Protein AF-A0A3B9QEY9-F1 (afdb_monomer_lite)

Sequence (67 aa):
MPNENPSAQEWLTGLAAEMGLPSPSAEEIENLLNLAGVAAHSSERIAAPIACWMVGVAKIDPEEALA

pLDDT: mean 93.29, std 8.7, range [51.81, 98.25]

Foldseek 3Di:
DPPPDDDPQVVQCVVCVVVVHHRDDPVLVVLLVVLLVVLVVVDPNVRSVVRSVVCVVVVHRSNRVVD

Radius of gyration: 13.59 Å; chains: 1; bounding box: 29×39×22 Å

Structure (mmCIF, N/CA/C/O backbone):
data_AF-A0A3B9QEY9-F1
#
_entry.id   AF-A0A3B9QEY9-F1
#
loop_
_atom_site.group_PDB
_atom_site.id
_atom_site.type_symbol
_atom_site.label_atom_id
_atom_site.label_alt_id
_atom_site.label_comp_id
_atom_site.label_asym_id
_atom_site.label_entity_id
_atom_site.label_seq_id
_atom_site.pdbx_PDB_ins_code
_atom_site.Cartn_x
_atom_site.Cartn_y
_atom_site.Cartn_z
_atom_site.occupancy
_atom_site.B_iso_or_equiv
_atom_site.auth_seq_id
_atom_site.auth_comp_id
_atom_site.auth_asym_id
_atom_site.auth_atom_id
_atom_site.pdbx_PDB_model_num
ATOM 1 N N . MET A 1 1 ? 17.658 21.236 9.960 1.00 51.81 1 MET A N 1
ATOM 2 C CA . MET A 1 1 ? 16.297 21.444 9.434 1.00 51.81 1 MET A CA 1
ATOM 3 C C . MET A 1 1 ? 15.503 20.201 9.792 1.00 51.81 1 MET A C 1
ATOM 5 O O . MET A 1 1 ? 16.042 19.124 9.551 1.00 51.81 1 MET A O 1
ATOM 9 N N . PRO A 1 2 ? 14.323 20.291 10.426 1.00 59.69 2 PRO A N 1
ATOM 10 C CA . PRO A 1 2 ? 13.425 19.139 10.431 1.00 59.69 2 PRO A CA 1
ATOM 11 C C . PRO A 1 2 ? 13.131 18.767 8.969 1.00 59.69 2 PRO A C 1
ATOM 13 O O . PRO A 1 2 ? 13.154 19.652 8.113 1.00 59.69 2 PRO A O 1
ATOM 16 N N . ASN A 1 3 ? 12.965 17.475 8.673 1.00 63.34 3 ASN A N 1
ATOM 17 C CA . ASN A 1 3 ? 12.694 17.004 7.311 1.00 63.34 3 ASN A CA 1
ATOM 18 C C . ASN A 1 3 ? 11.534 17.813 6.711 1.00 63.34 3 ASN A C 1
ATOM 20 O O . ASN A 1 3 ? 10.461 17.870 7.301 1.00 63.34 3 ASN A O 1
ATOM 24 N N . GLU A 1 4 ? 11.759 18.437 5.553 1.00 76.75 4 GLU A N 1
ATOM 25 C CA . GLU A 1 4 ? 10.744 19.247 4.860 1.00 76.75 4 GLU A CA 1
ATOM 26 C C . GLU A 1 4 ? 9.619 18.386 4.259 1.00 76.75 4 GLU A C 1
ATOM 28 O O . GLU A 1 4 ? 8.573 18.909 3.885 1.00 76.75 4 GLU A O 1
ATOM 33 N N . ASN A 1 5 ? 9.814 17.063 4.202 1.00 83.69 5 ASN A N 1
ATOM 34 C CA . ASN A 1 5 ? 8.837 16.110 3.690 1.00 83.69 5 ASN A CA 1
ATOM 35 C C . ASN A 1 5 ? 8.091 15.405 4.835 1.00 83.69 5 ASN A C 1
ATOM 37 O O . ASN A 1 5 ? 8.744 14.980 5.797 1.00 83.69 5 ASN A O 1
ATOM 41 N N . PRO A 1 6 ? 6.762 15.218 4.713 1.00 90.44 6 PRO A N 1
ATOM 42 C CA . PRO A 1 6 ? 5.980 14.470 5.691 1.00 90.44 6 PRO A CA 1
ATOM 43 C C . PRO A 1 6 ? 6.465 13.020 5.781 1.00 90.44 6 PRO A C 1
ATOM 45 O O . PRO A 1 6 ? 6.950 12.440 4.804 1.00 90.44 6 PRO A O 1
ATOM 48 N N . SER A 1 7 ? 6.305 12.410 6.951 1.00 92.94 7 SER A N 1
ATOM 49 C CA . SER A 1 7 ? 6.409 10.958 7.088 1.00 92.94 7 SER A CA 1
ATOM 50 C C . SER A 1 7 ? 5.363 10.254 6.214 1.00 92.94 7 SER A C 1
ATOM 52 O O . SER A 1 7 ? 4.341 10.837 5.847 1.00 92.94 7 SER A O 1
ATOM 54 N N . ALA A 1 8 ? 5.584 8.972 5.910 1.00 91.81 8 ALA A N 1
ATOM 55 C CA . ALA A 1 8 ? 4.616 8.180 5.148 1.00 91.81 8 ALA A CA 1
ATOM 56 C C . ALA A 1 8 ? 3.223 8.194 5.804 1.00 91.81 8 ALA A C 1
ATOM 58 O O . ALA A 1 8 ? 2.224 8.348 5.109 1.00 91.81 8 ALA A O 1
ATOM 59 N N . GLN A 1 9 ? 3.161 8.115 7.138 1.00 91.06 9 GLN A N 1
ATOM 60 C CA . GLN A 1 9 ? 1.900 8.127 7.881 1.00 91.06 9 GLN A CA 1
ATOM 61 C C . GLN A 1 9 ? 1.158 9.464 7.751 1.00 91.06 9 GLN A C 1
ATOM 63 O O . GLN A 1 9 ? -0.054 9.485 7.532 1.00 91.06 9 GLN A O 1
ATOM 68 N N . GLU A 1 10 ? 1.879 10.582 7.872 1.00 93.94 10 GLU A N 1
ATOM 69 C CA . GLU A 1 10 ? 1.308 11.925 7.719 1.00 93.94 10 GLU A CA 1
ATOM 70 C C . GLU A 1 10 ? 0.808 12.144 6.293 1.00 93.94 10 GLU A C 1
ATOM 72 O O . GLU A 1 10 ? -0.296 12.647 6.091 1.00 93.94 10 GLU A O 1
ATOM 77 N N . TRP A 1 11 ? 1.589 11.707 5.305 1.00 95.44 11 TRP A N 1
ATOM 78 C CA . TRP A 1 11 ? 1.216 11.811 3.902 1.00 95.44 11 TRP A CA 1
ATOM 79 C C . TRP A 1 11 ? -0.025 10.968 3.570 1.00 95.44 11 TRP A C 1
ATOM 81 O O . TRP A 1 11 ? -0.968 11.483 2.973 1.00 95.44 11 TRP A O 1
ATOM 91 N N . LEU A 1 12 ? -0.071 9.705 4.013 1.00 95.44 12 LEU A N 1
ATOM 92 C CA . LEU A 1 12 ? -1.224 8.814 3.822 1.00 95.44 12 LEU A CA 1
ATOM 93 C C . LEU A 1 12 ? -2.480 9.345 4.521 1.00 95.44 12 LEU A C 1
ATOM 95 O O . LEU A 1 12 ? -3.567 9.284 3.952 1.00 95.44 12 LEU A O 1
ATOM 99 N N . THR A 1 13 ? -2.333 9.910 5.722 1.00 95.31 13 THR A N 1
ATOM 100 C CA . THR A 1 13 ? -3.446 10.535 6.451 1.00 95.31 13 THR A CA 1
ATOM 101 C C . THR A 1 13 ? -4.001 11.741 5.693 1.00 95.31 13 THR A C 1
ATOM 103 O O . THR A 1 13 ? -5.218 11.884 5.584 1.00 95.31 13 THR A O 1
ATOM 106 N N . GLY A 1 14 ? -3.128 12.586 5.135 1.00 96.31 14 GLY A N 1
ATOM 107 C CA . GLY A 1 14 ? -3.533 13.714 4.294 1.00 96.31 14 GLY A CA 1
ATOM 108 C C . GLY A 1 14 ? -4.272 13.263 3.033 1.00 96.31 14 GLY A C 1
ATOM 109 O O . GLY A 1 14 ? -5.363 13.754 2.755 1.00 96.31 14 GLY A O 1
ATOM 110 N N . LEU A 1 15 ? -3.732 12.266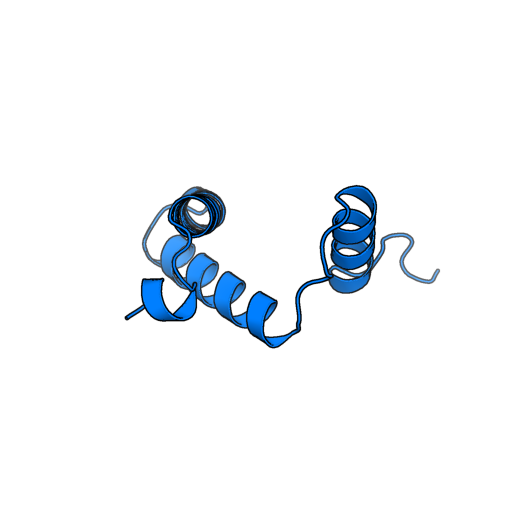 2.327 1.00 95.94 15 LEU A N 1
ATOM 111 C CA . LEU A 1 15 ? -4.363 11.701 1.134 1.00 95.94 15 LEU A CA 1
ATOM 112 C C . LEU A 1 15 ? -5.740 11.092 1.442 1.00 95.94 15 LEU A C 1
ATOM 114 O O . LEU A 1 15 ? -6.704 11.347 0.724 1.00 95.94 15 LEU A O 1
ATOM 118 N N . ALA A 1 16 ? -5.855 10.313 2.521 1.00 96.81 16 ALA A N 1
ATOM 119 C CA . ALA A 1 16 ? -7.127 9.728 2.935 1.00 96.81 16 ALA A CA 1
ATOM 120 C C . ALA A 1 16 ? -8.175 10.817 3.213 1.00 96.81 16 ALA A C 1
ATOM 122 O O . ALA A 1 16 ? -9.312 10.709 2.753 1.00 96.81 16 ALA A O 1
ATOM 123 N N . ALA A 1 17 ? -7.775 11.907 3.876 1.00 97.19 17 ALA A N 1
ATOM 124 C CA . ALA A 1 17 ? -8.649 13.046 4.135 1.00 97.19 17 ALA A CA 1
ATOM 125 C C . ALA A 1 17 ? -9.126 13.734 2.842 1.00 97.19 17 ALA A C 1
ATOM 127 O O . ALA A 1 17 ? -10.315 14.030 2.724 1.00 97.19 17 ALA A O 1
ATOM 128 N N . GLU A 1 18 ? -8.246 13.939 1.855 1.00 97.88 18 GLU A N 1
ATOM 129 C CA . GLU A 1 18 ? -8.616 14.493 0.539 1.00 97.88 18 GLU A CA 1
ATOM 130 C C . GLU A 1 18 ? -9.623 13.607 -0.210 1.00 97.88 18 GLU A C 1
ATOM 132 O O . GLU A 1 18 ? -10.488 14.109 -0.929 1.00 97.88 18 GLU A O 1
ATOM 137 N N . MET A 1 19 ? -9.541 12.290 -0.014 1.00 96.94 19 MET A N 1
ATOM 138 C CA . MET A 1 19 ? -10.431 11.306 -0.633 1.00 96.94 19 MET A CA 1
ATOM 139 C C . MET A 1 19 ? -11.710 11.032 0.179 1.00 96.94 19 MET A C 1
ATOM 141 O O . MET A 1 19 ? -12.575 10.291 -0.288 1.00 96.94 19 MET A O 1
ATOM 145 N N . GLY A 1 20 ? -11.852 11.606 1.380 1.00 97.50 20 GLY A N 1
ATOM 146 C CA . GLY A 1 20 ? -12.967 11.317 2.289 1.00 97.50 20 GLY A CA 1
ATOM 147 C C . GLY A 1 20 ? -12.953 9.889 2.850 1.00 97.50 20 GLY A C 1
ATOM 148 O O . GLY A 1 20 ? -14.009 9.341 3.165 1.00 97.50 20 GLY A O 1
ATOM 149 N N . LEU A 1 21 ? -11.771 9.279 2.945 1.00 95.88 21 LEU A N 1
ATOM 150 C CA . LEU A 1 21 ? -11.543 7.924 3.441 1.00 95.88 21 LEU A CA 1
ATOM 151 C C . LEU A 1 21 ? -10.960 7.945 4.864 1.00 95.88 21 LEU A C 1
ATOM 153 O O . LEU A 1 21 ? -10.298 8.913 5.249 1.00 95.88 21 LEU A O 1
ATOM 157 N N . PRO A 1 22 ? -11.169 6.882 5.662 1.00 95.19 22 PRO A N 1
ATOM 158 C CA . PRO A 1 22 ? -10.423 6.708 6.901 1.00 95.19 22 PRO A CA 1
ATOM 159 C C . PRO A 1 22 ? -8.928 6.542 6.599 1.00 95.19 22 PRO A C 1
ATOM 161 O O . PRO A 1 22 ? -8.548 5.910 5.614 1.00 95.19 22 PRO A O 1
ATOM 164 N N . SER A 1 23 ? -8.079 7.108 7.461 1.00 94.1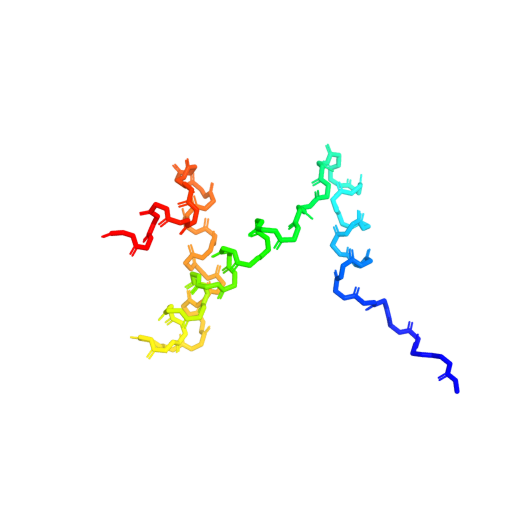2 23 SER A N 1
ATOM 165 C CA . SER A 1 23 ? -6.640 6.841 7.405 1.00 94.12 23 SER A CA 1
ATOM 166 C C . SER A 1 23 ? -6.384 5.373 7.766 1.00 94.12 23 SER A C 1
ATOM 168 O O . SER A 1 23 ? -6.999 4.895 8.727 1.00 94.12 23 SER A O 1
ATOM 170 N N . PRO A 1 24 ? -5.510 4.661 7.034 1.00 93.25 24 PRO A N 1
ATOM 171 C CA . PRO A 1 24 ? -5.226 3.264 7.323 1.00 93.25 24 PRO A CA 1
ATOM 172 C C . PRO A 1 24 ? -4.533 3.111 8.682 1.00 93.25 24 PRO A C 1
ATOM 174 O O . PRO A 1 24 ? -3.651 3.892 9.062 1.00 93.25 24 PRO A O 1
ATOM 177 N N . SER A 1 25 ? -4.934 2.081 9.416 1.00 93.69 25 SER A N 1
ATOM 178 C CA . SER A 1 25 ? -4.290 1.638 10.647 1.00 93.69 25 SER A CA 1
ATOM 179 C C . SER A 1 25 ? -2.891 1.072 10.380 1.00 93.69 25 SER A C 1
ATOM 181 O O . SER A 1 25 ? -2.521 0.756 9.250 1.00 93.69 25 SER A O 1
ATOM 183 N N . ALA A 1 26 ? -2.091 0.940 11.441 1.00 93.19 26 ALA A N 1
ATOM 184 C CA . ALA A 1 26 ? -0.751 0.363 11.337 1.00 93.19 26 ALA A CA 1
ATOM 185 C C . ALA A 1 26 ? -0.778 -1.088 10.819 1.00 93.19 26 ALA A C 1
ATOM 187 O O . ALA A 1 26 ? 0.073 -1.460 10.019 1.00 93.19 26 ALA A O 1
ATOM 188 N N . GLU A 1 27 ? -1.780 -1.864 11.235 1.00 94.31 27 GLU A N 1
ATOM 189 C CA . GLU A 1 27 ? -1.980 -3.257 10.823 1.00 94.31 27 GLU A CA 1
ATOM 190 C C . GLU A 1 27 ? -2.351 -3.363 9.337 1.00 94.31 27 GLU A C 1
ATOM 192 O O . GLU A 1 27 ? -1.734 -4.125 8.599 1.00 94.31 27 GLU A O 1
ATOM 197 N N . GLU A 1 28 ? -3.275 -2.526 8.852 1.00 94.38 28 GLU A N 1
ATOM 198 C CA . GLU A 1 28 ? -3.630 -2.486 7.423 1.00 94.38 28 GLU A CA 1
ATOM 199 C C . GLU A 1 28 ? -2.425 -2.116 6.544 1.00 94.38 28 GLU A C 1
ATOM 201 O O . GLU A 1 28 ? -2.236 -2.680 5.462 1.00 94.38 28 GLU A O 1
ATOM 206 N N . ILE A 1 29 ? -1.583 -1.185 7.009 1.00 95.50 29 ILE A N 1
ATOM 207 C CA . ILE A 1 29 ? -0.334 -0.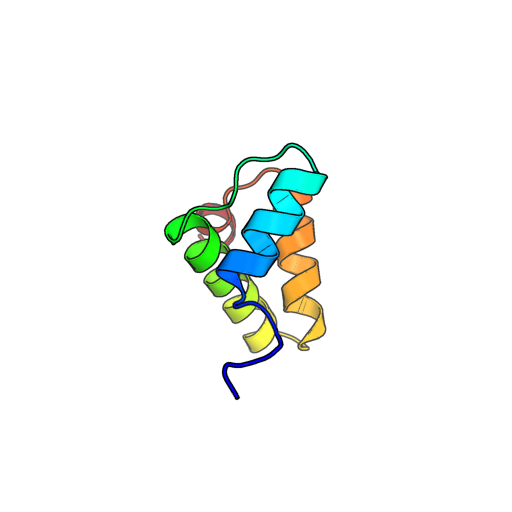828 6.324 1.00 95.50 29 ILE A CA 1
ATOM 208 C C . ILE A 1 29 ? 0.622 -2.023 6.306 1.00 95.50 29 ILE A C 1
ATOM 210 O O . ILE A 1 29 ? 1.175 -2.334 5.252 1.00 95.50 29 ILE A O 1
ATOM 214 N N . GLU A 1 30 ? 0.823 -2.693 7.440 1.00 95.88 30 GLU A N 1
ATOM 215 C CA . GLU A 1 30 ? 1.708 -3.855 7.542 1.00 95.88 30 GLU A CA 1
ATOM 216 C C . GLU A 1 30 ? 1.262 -4.991 6.610 1.00 95.88 30 GLU A C 1
ATOM 218 O O . GLU A 1 30 ? 2.075 -5.499 5.835 1.00 95.88 30 GLU A O 1
ATOM 223 N N . ASN A 1 31 ? -0.032 -5.313 6.584 1.00 96.12 31 ASN A N 1
ATOM 224 C CA . ASN A 1 31 ? -0.589 -6.353 5.718 1.00 96.12 31 ASN A CA 1
ATOM 225 C C . ASN A 1 31 ? -0.388 -6.028 4.226 1.00 96.12 31 ASN A C 1
ATOM 227 O O . ASN A 1 31 ? 0.052 -6.882 3.450 1.00 96.12 31 ASN A O 1
ATOM 231 N N . LEU A 1 32 ? -0.611 -4.773 3.813 1.00 96.62 32 LEU A N 1
ATOM 232 C CA . LEU A 1 32 ? -0.336 -4.326 2.441 1.00 96.62 32 LEU A CA 1
ATOM 233 C C . LEU A 1 32 ? 1.158 -4.355 2.090 1.00 96.62 32 LEU A C 1
ATOM 235 O O . LEU A 1 32 ? 1.517 -4.693 0.959 1.00 96.62 32 LEU A O 1
ATOM 239 N N . LEU A 1 33 ? 2.039 -4.005 3.031 1.00 97.06 33 LEU A N 1
ATOM 240 C CA . LEU A 1 33 ? 3.487 -4.065 2.825 1.00 97.06 33 LEU A CA 1
ATOM 241 C C . LEU A 1 33 ? 3.992 -5.508 2.728 1.00 97.06 33 LEU A C 1
ATOM 243 O O . LEU A 1 33 ? 4.880 -5.775 1.917 1.00 97.06 33 LEU A O 1
ATOM 247 N N . ASN A 1 34 ? 3.407 -6.440 3.482 1.00 97.69 34 ASN A N 1
ATOM 248 C CA . ASN A 1 34 ? 3.697 -7.868 3.370 1.00 97.69 34 ASN A CA 1
ATOM 249 C C . ASN A 1 34 ? 3.316 -8.396 1.980 1.00 97.69 34 ASN A C 1
ATOM 251 O O . ASN A 1 34 ? 4.147 -9.019 1.313 1.00 97.69 34 ASN A O 1
ATOM 255 N N . LEU A 1 35 ? 2.117 -8.060 1.489 1.00 97.81 35 LEU A N 1
ATOM 256 C CA . LEU A 1 35 ? 1.673 -8.397 0.132 1.00 97.81 35 LEU A CA 1
ATOM 257 C C . LEU A 1 35 ? 2.619 -7.832 -0.938 1.00 97.81 35 LEU A C 1
ATOM 259 O O . LEU A 1 35 ? 3.100 -8.563 -1.811 1.00 97.81 35 LEU A O 1
ATOM 263 N N . ALA A 1 36 ? 2.934 -6.537 -0.847 1.00 98.06 36 ALA A N 1
ATOM 264 C CA . ALA A 1 36 ? 3.873 -5.873 -1.745 1.00 98.06 36 ALA A CA 1
ATOM 265 C C . ALA A 1 36 ? 5.254 -6.546 -1.714 1.00 98.06 36 ALA A C 1
ATOM 267 O O . ALA A 1 36 ? 5.875 -6.757 -2.759 1.00 98.06 36 ALA A O 1
ATOM 268 N N . GLY A 1 37 ? 5.720 -6.913 -0.518 1.00 97.62 37 GLY A N 1
ATOM 269 C CA . GLY A 1 37 ? 6.967 -7.624 -0.291 1.00 97.62 37 GLY A CA 1
ATOM 270 C C . GLY A 1 37 ? 7.000 -8.960 -1.023 1.00 97.62 37 GLY A C 1
ATOM 271 O O . GLY A 1 37 ? 7.927 -9.196 -1.797 1.00 97.62 37 GLY A O 1
ATOM 272 N N . VAL A 1 38 ? 5.993 -9.817 -0.845 1.00 97.31 38 VAL A N 1
ATOM 273 C CA . VAL A 1 38 ? 5.917 -11.125 -1.522 1.00 97.31 38 VAL A CA 1
ATOM 274 C C . VAL A 1 38 ? 5.956 -10.962 -3.042 1.00 97.31 38 VAL A C 1
ATOM 276 O O . VAL A 1 38 ? 6.746 -11.632 -3.715 1.00 97.31 38 VAL A O 1
ATOM 279 N N . ALA A 1 39 ? 5.173 -10.029 -3.587 1.00 97.81 39 ALA A N 1
ATOM 280 C CA . ALA A 1 39 ? 5.136 -9.763 -5.022 1.00 97.81 39 ALA A CA 1
ATOM 281 C C . ALA A 1 39 ? 6.483 -9.245 -5.563 1.00 97.81 39 ALA A C 1
ATOM 283 O O . ALA A 1 39 ? 6.949 -9.720 -6.598 1.00 97.81 39 ALA A O 1
ATOM 284 N N . ALA A 1 40 ? 7.142 -8.320 -4.854 1.00 97.38 40 ALA A N 1
ATOM 285 C CA . ALA A 1 40 ? 8.448 -7.784 -5.247 1.00 97.38 40 ALA A CA 1
ATOM 286 C C . ALA A 1 40 ? 9.586 -8.812 -5.173 1.00 97.38 40 ALA A C 1
ATOM 288 O O . ALA A 1 40 ? 10.552 -8.687 -5.921 1.00 97.38 40 ALA A O 1
ATOM 289 N N . HIS A 1 41 ? 9.507 -9.795 -4.271 1.00 97.25 41 HIS A N 1
ATOM 290 C CA . HIS A 1 41 ? 10.502 -10.869 -4.188 1.00 97.25 41 HIS A CA 1
ATOM 291 C C . HIS A 1 41 ? 10.255 -11.974 -5.220 1.00 97.25 41 HIS A C 1
ATOM 293 O O . HIS A 1 41 ? 11.200 -12.631 -5.651 1.00 97.25 41 HIS A O 1
ATOM 299 N N . SER A 1 42 ? 8.999 -12.170 -5.622 1.00 96.25 42 SER A N 1
ATOM 300 C CA . SER A 1 42 ? 8.594 -13.236 -6.546 1.00 96.25 42 SER A CA 1
ATOM 301 C C . SER A 1 42 ? 8.603 -12.806 -8.017 1.00 96.25 42 SER A C 1
ATOM 303 O O . SER A 1 42 ? 8.385 -13.634 -8.899 1.00 96.25 42 SER A O 1
ATOM 305 N N . SER A 1 43 ? 8.813 -11.518 -8.299 1.00 97.06 43 SER A N 1
ATOM 306 C CA . SER A 1 43 ? 8.728 -10.939 -9.641 1.00 97.06 43 SER A CA 1
ATOM 307 C C . SER A 1 43 ? 9.555 -9.649 -9.753 1.00 97.06 43 SER A C 1
ATOM 309 O O . SER A 1 43 ? 10.337 -9.298 -8.872 1.00 97.06 43 SER A O 1
ATOM 311 N N . GLU A 1 44 ? 9.404 -8.923 -10.857 1.00 97.75 44 GLU A N 1
ATOM 312 C CA . GLU A 1 44 ? 9.946 -7.577 -11.010 1.00 97.75 44 GLU A CA 1
ATOM 313 C C . GLU A 1 44 ? 9.290 -6.599 -10.023 1.00 97.75 44 GLU A C 1
ATOM 315 O O . GLU A 1 44 ? 8.125 -6.745 -9.657 1.00 97.75 44 GLU A O 1
ATOM 320 N N . ARG A 1 45 ? 10.007 -5.533 -9.636 1.00 96.94 45 ARG A N 1
ATOM 321 C CA . ARG A 1 45 ? 9.529 -4.553 -8.636 1.00 96.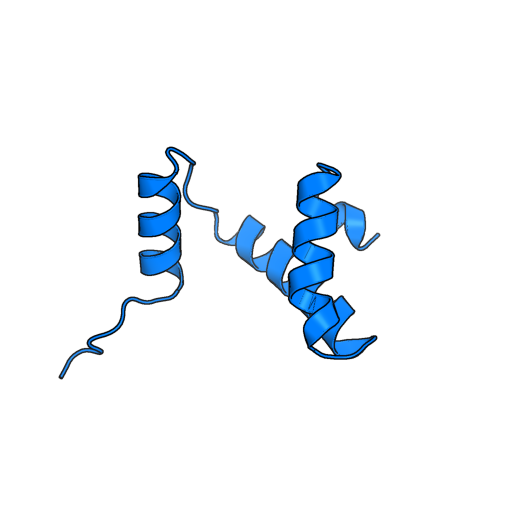94 45 ARG A CA 1
ATOM 322 C C . ARG A 1 45 ? 8.168 -3.931 -8.965 1.00 96.94 45 ARG A C 1
ATOM 324 O O . ARG A 1 45 ? 7.454 -3.532 -8.051 1.00 96.94 45 ARG A O 1
ATOM 331 N N . ILE A 1 46 ? 7.805 -3.856 -10.248 1.00 98.06 46 ILE A N 1
ATOM 332 C CA . ILE A 1 46 ? 6.492 -3.373 -10.700 1.00 98.06 46 ILE A CA 1
ATOM 333 C C . ILE A 1 46 ? 5.332 -4.239 -10.184 1.00 98.06 46 ILE A C 1
ATOM 335 O O . ILE A 1 46 ? 4.226 -3.733 -10.021 1.00 98.06 46 ILE A O 1
ATOM 339 N N . ALA A 1 47 ? 5.568 -5.515 -9.874 1.00 98.00 47 ALA A N 1
ATOM 340 C CA . ALA A 1 47 ? 4.535 -6.419 -9.384 1.00 98.00 47 ALA A CA 1
ATOM 341 C C . ALA A 1 47 ? 3.958 -5.981 -8.031 1.00 98.00 47 ALA A C 1
ATOM 343 O O . ALA A 1 47 ? 2.767 -6.161 -7.814 1.00 98.00 47 ALA A O 1
ATOM 344 N N . ALA A 1 48 ? 4.754 -5.359 -7.155 1.00 98.06 48 ALA A N 1
ATOM 345 C CA . ALA A 1 48 ? 4.298 -4.909 -5.838 1.00 98.06 48 ALA A CA 1
ATOM 346 C C . ALA A 1 48 ? 3.092 -3.948 -5.892 1.00 98.06 48 ALA A C 1
ATOM 348 O O . ALA A 1 48 ? 2.030 -4.308 -5.382 1.00 98.06 48 ALA A O 1
ATOM 349 N N . PRO A 1 49 ? 3.183 -2.760 -6.527 1.00 97.94 49 PRO A N 1
ATOM 350 C CA . PRO A 1 49 ? 2.044 -1.846 -6.586 1.00 97.94 49 PRO A CA 1
ATOM 351 C C . PRO A 1 49 ? 0.866 -2.410 -7.393 1.00 97.94 49 PRO A C 1
ATOM 353 O O . PRO A 1 49 ? -0.284 -2.129 -7.062 1.00 97.94 49 PRO A O 1
ATOM 356 N N . ILE A 1 50 ? 1.126 -3.220 -8.428 1.00 98.25 50 ILE A N 1
ATOM 357 C CA . ILE A 1 50 ? 0.065 -3.815 -9.253 1.00 98.25 50 ILE A CA 1
ATOM 358 C C . ILE A 1 50 ? -0.699 -4.900 -8.480 1.00 98.25 50 ILE A C 1
ATOM 360 O O . ILE A 1 50 ? -1.924 -4.942 -8.566 1.00 98.25 50 ILE A O 1
ATOM 364 N N . ALA A 1 51 ? -0.019 -5.719 -7.675 1.00 97.69 51 ALA A N 1
ATOM 365 C CA . ALA A 1 51 ? -0.655 -6.723 -6.823 1.00 97.69 51 ALA A CA 1
ATOM 366 C C . ALA A 1 51 ? -1.540 -6.075 -5.747 1.00 97.69 51 ALA A C 1
ATOM 368 O O . ALA A 1 51 ? -2.705 -6.450 -5.616 1.00 97.69 51 ALA A O 1
ATOM 369 N N . CYS A 1 52 ? -1.038 -5.052 -5.043 1.00 97.81 52 CYS A N 1
ATOM 370 C CA . CYS A 1 52 ? -1.838 -4.315 -4.057 1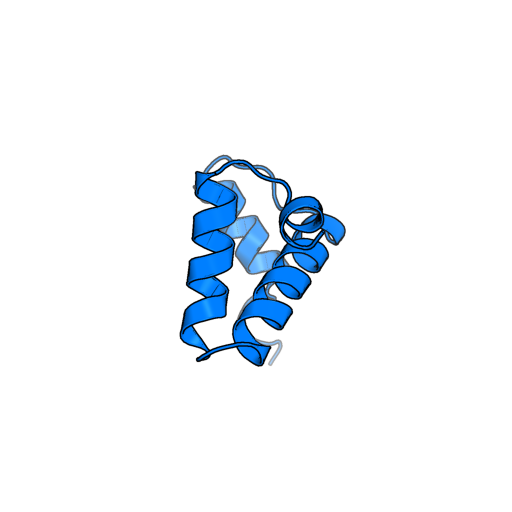.00 97.81 52 CYS A CA 1
ATOM 371 C C . CYS A 1 52 ? -3.085 -3.678 -4.691 1.00 97.81 52 CYS A C 1
ATOM 373 O O . CYS A 1 52 ? -4.172 -3.734 -4.116 1.00 97.81 52 CYS A O 1
ATOM 375 N N . TRP A 1 53 ? -2.959 -3.122 -5.902 1.00 98.00 53 TRP A N 1
ATOM 376 C CA . TRP A 1 53 ? -4.104 -2.605 -6.653 1.00 98.00 53 TRP A CA 1
ATOM 377 C C . TRP A 1 53 ? -5.113 -3.708 -7.014 1.00 98.00 53 TRP A C 1
ATOM 379 O O . TRP A 1 53 ? -6.311 -3.518 -6.807 1.00 98.00 53 TRP A O 1
ATOM 389 N N . MET A 1 54 ? -4.657 -4.865 -7.509 1.00 98.00 54 MET A N 1
ATOM 390 C CA . MET A 1 54 ? -5.535 -5.988 -7.867 1.00 98.00 54 MET A CA 1
ATOM 391 C C . MET A 1 54 ? -6.332 -6.509 -6.666 1.00 98.00 54 MET A C 1
ATOM 393 O O . MET A 1 54 ? -7.537 -6.722 -6.792 1.00 98.00 54 MET A O 1
ATOM 397 N N . VAL A 1 55 ? -5.687 -6.666 -5.506 1.00 97.62 55 VAL A N 1
ATOM 398 C CA . VAL A 1 55 ? -6.348 -7.085 -4.256 1.00 97.62 55 VAL A CA 1
ATOM 399 C C . VAL A 1 55 ? -7.403 -6.062 -3.827 1.00 97.62 55 VAL A C 1
ATOM 401 O O . VAL A 1 55 ? -8.545 -6.437 -3.554 1.00 97.62 55 VAL A O 1
ATOM 404 N N . GLY A 1 56 ? -7.076 -4.766 -3.887 1.00 95.94 56 GLY A N 1
ATOM 405 C CA . GLY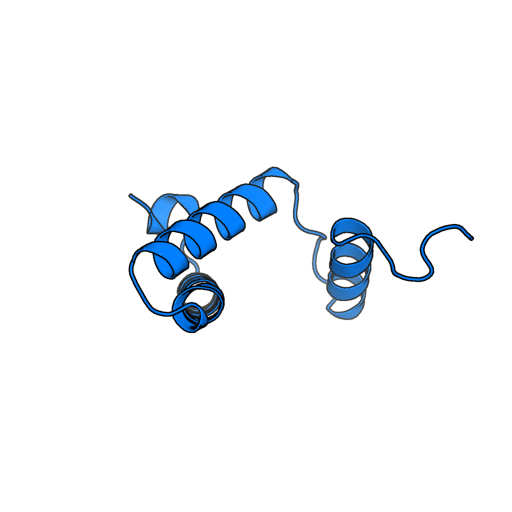 A 1 56 ? -8.033 -3.692 -3.607 1.00 95.94 56 GLY A CA 1
ATOM 406 C C . GLY A 1 56 ? -9.244 -3.691 -4.551 1.00 95.94 56 GLY A C 1
ATOM 407 O O . GLY A 1 56 ? -10.380 -3.538 -4.102 1.00 95.94 56 GLY A O 1
ATOM 408 N N . VAL A 1 57 ? -9.037 -3.923 -5.853 1.00 97.56 57 VAL A N 1
ATOM 409 C CA . VAL A 1 57 ? -10.126 -4.057 -6.841 1.00 97.56 57 VAL A CA 1
ATOM 410 C C . VAL A 1 57 ? -10.997 -5.283 -6.559 1.00 97.56 57 VAL A C 1
ATOM 412 O O . VAL A 1 57 ? -12.220 -5.207 -6.687 1.00 97.56 57 VAL A O 1
ATOM 415 N N . ALA A 1 58 ? -10.384 -6.398 -6.159 1.00 97.12 58 ALA A N 1
ATOM 416 C CA . ALA A 1 58 ? -11.080 -7.638 -5.829 1.00 97.12 58 ALA A CA 1
ATOM 417 C C . ALA A 1 58 ? -11.825 -7.583 -4.482 1.00 97.12 58 ALA A C 1
ATOM 419 O O . ALA A 1 58 ? -12.668 -8.443 -4.235 1.00 97.12 58 ALA A O 1
ATOM 420 N N . LYS A 1 59 ? -11.558 -6.567 -3.645 1.00 95.56 59 LYS A N 1
ATOM 421 C CA . LYS A 1 59 ? -12.079 -6.434 -2.272 1.00 95.56 59 LYS A CA 1
ATOM 422 C C . LYS A 1 59 ? -11.750 -7.644 -1.390 1.00 95.56 59 LYS A C 1
ATOM 424 O O . LYS A 1 59 ? -12.576 -8.057 -0.580 1.00 95.56 59 LYS A O 1
ATOM 429 N N . ILE A 1 60 ? -10.562 -8.207 -1.588 1.00 95.88 60 ILE A N 1
ATOM 430 C CA . ILE A 1 60 ? -10.015 -9.294 -0.772 1.00 95.88 60 ILE A CA 1
ATOM 431 C C . ILE A 1 60 ? -9.133 -8.661 0.302 1.00 95.88 60 ILE A C 1
ATOM 433 O O . ILE A 1 60 ? -8.472 -7.653 0.037 1.00 95.88 60 ILE A O 1
ATOM 437 N N . ASP A 1 61 ? -9.137 -9.226 1.505 1.00 92.88 61 ASP A N 1
ATOM 438 C CA . ASP A 1 61 ? -8.227 -8.773 2.550 1.00 92.88 61 ASP A CA 1
ATOM 439 C C . ASP A 1 61 ? -6.764 -9.086 2.158 1.00 92.88 61 ASP A C 1
ATOM 441 O O . ASP A 1 61 ? -6.495 -10.180 1.655 1.00 92.88 61 ASP A O 1
ATOM 445 N N . PRO A 1 62 ? -5.794 -8.166 2.333 1.00 92.06 62 PRO A N 1
ATOM 446 C CA . PRO A 1 62 ? -4.403 -8.438 1.977 1.00 92.06 62 PRO A CA 1
ATOM 447 C C . PRO A 1 62 ? -3.796 -9.652 2.696 1.00 92.06 62 PRO A C 1
ATOM 449 O O . PRO A 1 62 ? -2.929 -10.305 2.117 1.00 92.06 62 PRO A O 1
ATOM 452 N N . GLU A 1 63 ? -4.240 -9.973 3.914 1.00 92.00 63 GLU A N 1
ATOM 453 C CA . GLU A 1 63 ? -3.823 -11.178 4.638 1.00 92.00 63 GLU A CA 1
ATOM 454 C C . GLU A 1 63 ? -4.404 -12.441 3.983 1.00 92.00 63 GLU A C 1
ATOM 456 O O . GLU A 1 63 ? -3.680 -13.409 3.754 1.00 92.00 63 GLU A O 1
ATOM 461 N N . GLU A 1 64 ? -5.682 -12.411 3.588 1.00 92.00 64 GLU A N 1
ATOM 462 C CA . GLU A 1 64 ? -6.333 -13.510 2.859 1.00 92.00 64 GLU A CA 1
ATOM 463 C C . GLU A 1 64 ? -5.690 -13.743 1.485 1.00 92.00 64 GLU A C 1
ATOM 465 O O . GLU A 1 64 ? -5.522 -14.883 1.062 1.00 92.00 64 GLU A O 1
ATOM 470 N N . ALA A 1 65 ? -5.268 -12.679 0.796 1.00 91.06 65 ALA A N 1
ATOM 471 C CA . ALA A 1 65 ? -4.597 -12.774 -0.502 1.00 91.06 65 ALA A CA 1
ATOM 472 C C . ALA A 1 65 ? -3.218 -13.463 -0.443 1.00 91.06 65 ALA A C 1
ATOM 474 O O . ALA A 1 65 ? -2.661 -13.804 -1.491 1.00 91.06 65 ALA A O 1
ATOM 475 N N . LEU A 1 66 ? -2.656 -13.632 0.758 1.00 87.12 66 LEU A N 1
ATOM 476 C CA . LEU A 1 66 ? -1.381 -14.303 1.009 1.00 87.12 66 LEU A CA 1
ATOM 477 C C . LEU A 1 66 ? -1.525 -15.754 1.502 1.00 87.12 66 LEU A C 1
ATOM 479 O O . LEU A 1 66 ? -0.503 -16.437 1.607 1.00 87.12 66 LEU A O 1
ATOM 483 N N . ALA A 1 67 ? -2.744 -16.207 1.811 1.00 77.38 67 ALA A N 1
ATOM 484 C CA . ALA A 1 67 ? -3.041 -17.564 2.281 1.00 77.38 67 ALA A CA 1
ATOM 485 C C . ALA A 1 67 ? -3.126 -18.583 1.130 1.00 77.38 67 ALA A C 1
ATOM 487 O O . ALA A 1 67 ? -2.688 -19.738 1.350 1.00 77.38 67 ALA A O 1
#

Secondary structure (DSSP, 8-state):
---SSPPHHHHHHHHHHHHT-PPPPHHHHHHHHHHHHHHHHHS-TTHHHHHHHHHHHHT--TTGGG-